Protein AF-A0A3C1PPU0-F1 (afdb_monomer_lite)

pLDDT: mean 96.21, std 2.6, range [85.5, 98.69]

Secondary structure (DSSP, 8-state):
-HHHHHHHHHHH--EEEEESSS--SSTT-EEEEEE-TT--EEEEEEEE-S--TTSPSS-EEEEEE--EEETTEEE--EEEEE--PPPPBTTB--PPPHHHHHHHHHHHH-

Sequence (110 aa):
RDGMFAVASKMYGITFKQRTDIPVYHPEVEVFEVSEADGSHTGLLFLDYHPRAGKRSGAWCGRLRSAGFEDGKRVAPLVTIVTNFTRPTGATPALLSWDETSTLFHEFGH

Foldseek 3Di:
DVVLQVVCCVVFVKDWDWDPPDDDPDPPWTKIFIAHNVRHTQAIEIEAAADDPPDDADWAKDWPADWDDDPNDTDHTHIYTHHHFYCADDPRHRDDDPVRVVRSSVRVVD

Radius of gyration: 14.86 Å; chains: 1; bounding box: 44×28×40 Å

Structure (mmCIF, N/CA/C/O backbone):
data_AF-A0A3C1PPU0-F1
#
_entry.id   AF-A0A3C1PPU0-F1
#
loop_
_atom_site.group_PDB
_atom_site.id
_atom_site.type_symbol
_atom_site.label_atom_id
_atom_site.label_alt_id
_atom_site.label_comp_id
_atom_site.label_asym_id
_atom_site.label_entity_id
_atom_site.label_seq_id
_atom_site.pdbx_PDB_ins_code
_atom_site.Cartn_x
_atom_site.Cartn_y
_atom_site.Cartn_z
_atom_site.occupancy
_atom_site.B_iso_or_equiv
_atom_site.auth_seq_id
_atom_site.auth_comp_id
_atom_site.auth_asym_id
_atom_site.auth_atom_id
_atom_site.pdbx_PDB_model_num
ATOM 1 N N . ARG A 1 1 ? -8.834 1.359 1.095 1.00 88.06 1 ARG A N 1
ATOM 2 C CA . ARG A 1 1 ? -7.923 0.892 0.023 1.00 88.06 1 ARG A CA 1
ATOM 3 C C . ARG A 1 1 ? -8.409 1.310 -1.360 1.00 88.06 1 ARG A C 1
ATOM 5 O O . ARG A 1 1 ? -7.714 2.076 -2.005 1.00 88.06 1 ARG A O 1
ATOM 12 N N . ASP A 1 2 ? -9.585 0.870 -1.804 1.00 93.56 2 ASP A N 1
ATOM 13 C CA . ASP A 1 2 ? -10.004 1.027 -3.209 1.00 93.56 2 ASP A CA 1
ATOM 14 C C . ASP A 1 2 ? -10.057 2.488 -3.683 1.00 93.56 2 ASP A C 1
ATOM 16 O O . ASP A 1 2 ? -9.642 2.783 -4.797 1.00 93.56 2 ASP A O 1
ATOM 20 N N . GLY A 1 3 ? -10.453 3.429 -2.817 1.00 94.75 3 GLY A N 1
ATOM 21 C CA . GLY A 1 3 ? -10.397 4.862 -3.132 1.00 94.75 3 GLY A CA 1
ATOM 22 C C . GLY A 1 3 ? -8.976 5.387 -3.386 1.00 94.75 3 GLY A C 1
ATOM 23 O O . GLY A 1 3 ? -8.759 6.140 -4.329 1.00 94.75 3 GLY A O 1
ATOM 24 N N . MET A 1 4 ? -7.996 4.949 -2.592 1.00 95.50 4 MET A N 1
ATOM 25 C CA . MET A 1 4 ? -6.581 5.311 -2.754 1.00 95.50 4 MET A CA 1
ATOM 26 C C . MET A 1 4 ? -6.028 4.781 -4.081 1.00 95.50 4 MET A C 1
ATOM 28 O O . MET A 1 4 ? -5.412 5.532 -4.834 1.00 95.50 4 MET A O 1
ATOM 32 N N . PHE A 1 5 ? -6.327 3.523 -4.417 1.00 97.75 5 PHE A N 1
ATOM 33 C CA . PHE A 1 5 ? -5.950 2.940 -5.707 1.00 97.75 5 PHE A CA 1
ATOM 34 C C . PHE A 1 5 ? -6.638 3.636 -6.880 1.00 97.75 5 PHE A C 1
ATOM 36 O O . PHE A 1 5 ? -5.969 3.974 -7.848 1.00 97.75 5 PHE A O 1
ATOM 43 N N . ALA A 1 6 ? -7.936 3.930 -6.785 1.00 97.88 6 ALA A N 1
ATOM 44 C CA . ALA A 1 6 ? -8.664 4.622 -7.844 1.00 97.88 6 ALA A CA 1
ATOM 45 C C . ALA A 1 6 ? -8.084 6.017 -8.136 1.00 97.88 6 ALA A C 1
ATOM 47 O O . ALA A 1 6 ? -7.937 6.393 -9.299 1.00 97.88 6 ALA A O 1
ATOM 48 N N . VAL A 1 7 ? -7.717 6.773 -7.094 1.00 97.69 7 VAL A N 1
ATOM 49 C CA . VAL A 1 7 ? -7.047 8.073 -7.251 1.00 97.69 7 VAL A CA 1
ATOM 50 C C . VAL A 1 7 ? -5.689 7.899 -7.932 1.00 97.69 7 VAL A C 1
ATOM 52 O O . VAL A 1 7 ? -5.416 8.591 -8.910 1.00 97.69 7 VAL A O 1
ATOM 55 N N . ALA A 1 8 ? -4.870 6.950 -7.476 1.00 97.38 8 ALA A N 1
ATOM 56 C CA . ALA A 1 8 ? -3.550 6.688 -8.048 1.00 97.38 8 ALA A CA 1
ATOM 57 C C . ALA A 1 8 ? -3.624 6.263 -9.522 1.00 97.38 8 ALA A C 1
ATOM 59 O O . ALA A 1 8 ? -2.914 6.808 -10.364 1.00 97.38 8 ALA A O 1
ATOM 60 N N . SER A 1 9 ? -4.537 5.349 -9.852 1.00 97.31 9 SER A N 1
ATOM 61 C CA . SER A 1 9 ? -4.785 4.910 -11.224 1.00 97.31 9 SER A CA 1
ATOM 62 C C . SER A 1 9 ? -5.245 6.057 -12.117 1.00 97.31 9 SER A C 1
ATOM 64 O O . SER A 1 9 ? -4.794 6.166 -13.252 1.00 97.31 9 SER A O 1
ATOM 66 N N . LYS A 1 10 ? -6.097 6.958 -11.615 1.00 97.75 10 LYS A N 1
ATOM 67 C CA . LYS A 1 10 ? -6.561 8.120 -12.384 1.00 97.75 10 LYS A CA 1
ATOM 68 C C . LYS A 1 10 ? -5.465 9.165 -12.605 1.00 97.75 10 LYS A C 1
ATOM 70 O O . LYS A 1 10 ? -5.437 9.790 -13.660 1.00 97.75 10 LYS A O 1
ATOM 75 N N . MET A 1 11 ? -4.601 9.375 -11.615 1.00 97.12 11 MET A N 1
ATOM 76 C CA . MET A 1 11 ? -3.540 10.386 -11.663 1.00 97.12 11 MET A CA 1
ATOM 77 C C . MET A 1 11 ? -2.318 9.925 -12.464 1.00 97.12 11 MET A C 1
ATOM 79 O O . MET A 1 11 ? -1.726 10.731 -13.177 1.00 97.12 11 MET A O 1
ATOM 83 N N . TYR A 1 12 ? -1.944 8.648 -12.343 1.00 96.44 12 TYR A N 1
ATOM 84 C CA . TYR A 1 12 ? -0.671 8.124 -12.851 1.00 96.44 12 TYR A CA 1
ATOM 85 C C . TYR A 1 12 ? -0.824 7.004 -13.886 1.00 96.44 12 TYR A C 1
ATOM 87 O O . TYR A 1 12 ? 0.168 6.580 -14.462 1.00 96.44 12 TYR A O 1
ATOM 95 N N . GLY A 1 13 ? -2.036 6.496 -14.129 1.00 97.00 13 GLY A N 1
ATOM 96 C CA . GLY A 1 13 ? -2.273 5.406 -15.084 1.00 97.00 13 GLY A CA 1
ATOM 97 C C . GLY A 1 13 ? -1.845 4.015 -14.600 1.00 97.00 13 GLY A C 1
ATOM 98 O O . GLY A 1 13 ? -2.001 3.047 -15.339 1.00 97.00 13 GLY A O 1
ATOM 99 N N . ILE A 1 14 ? -1.337 3.894 -13.371 1.00 97.75 14 ILE A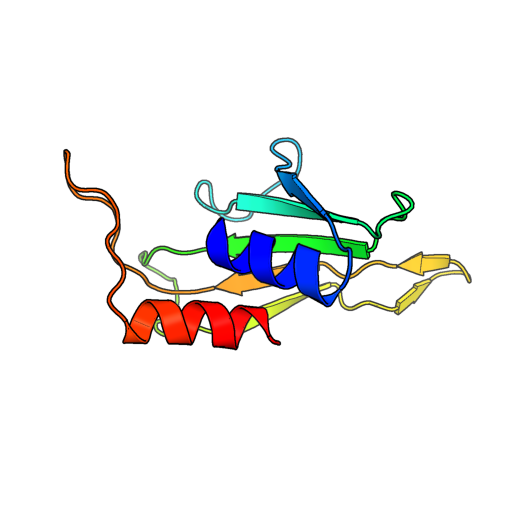 N 1
ATOM 100 C CA . ILE A 1 14 ? -0.902 2.617 -12.795 1.00 97.75 14 ILE A CA 1
ATOM 101 C C . ILE A 1 14 ? -2.084 1.731 -12.392 1.00 97.75 14 ILE A C 1
ATOM 103 O O . ILE A 1 14 ? -3.159 2.206 -12.021 1.00 97.75 14 ILE A O 1
ATOM 107 N N . THR A 1 15 ? -1.873 0.423 -12.412 1.00 98.12 15 THR A N 1
ATOM 108 C CA . THR A 1 15 ? -2.861 -0.596 -12.050 1.00 98.12 15 THR A CA 1
ATOM 109 C C . THR A 1 15 ? -2.372 -1.433 -10.874 1.00 98.12 15 THR A C 1
ATOM 111 O O . THR A 1 15 ? -1.170 -1.558 -10.647 1.00 98.12 15 THR A O 1
ATOM 114 N N . PHE A 1 16 ? -3.314 -1.994 -10.113 1.00 98.38 16 PHE A N 1
ATOM 115 C CA . PHE A 1 16 ? -3.036 -2.791 -8.919 1.00 98.38 16 PHE A CA 1
ATOM 116 C C . PHE A 1 16 ? -3.703 -4.155 -9.048 1.00 98.38 16 PHE A C 1
ATOM 118 O O . PHE A 1 16 ? -4.923 -4.243 -9.192 1.00 98.38 16 PHE A O 1
ATOM 125 N N . LYS A 1 17 ? -2.917 -5.227 -8.951 1.00 98.19 17 LYS A N 1
ATOM 126 C CA . LYS A 1 17 ? -3.413 -6.605 -8.970 1.00 98.19 17 LYS A CA 1
ATOM 127 C C . LYS A 1 17 ? -3.018 -7.314 -7.686 1.00 98.19 17 LYS A C 1
ATOM 129 O O . LYS A 1 17 ? -1.833 -7.455 -7.403 1.00 98.19 17 LYS A O 1
ATOM 134 N N . GLN A 1 18 ? -3.997 -7.788 -6.918 1.00 98.31 18 GLN A N 1
ATOM 135 C CA . GLN A 1 18 ? -3.707 -8.553 -5.706 1.00 98.31 18 GLN A CA 1
ATOM 136 C C . GLN A 1 18 ? -2.971 -9.854 -6.055 1.00 98.31 18 GLN A C 1
ATOM 138 O O . GLN A 1 18 ? -3.332 -10.552 -7.006 1.00 98.31 18 GLN A O 1
ATOM 143 N N . ARG A 1 19 ? -1.938 -10.172 -5.277 1.00 98.38 19 ARG A N 1
ATOM 144 C CA . ARG A 1 19 ? -1.118 -11.375 -5.405 1.00 98.38 19 ARG A CA 1
ATOM 145 C C . ARG A 1 19 ? -1.179 -12.161 -4.104 1.00 98.38 19 ARG A C 1
ATOM 147 O O . ARG A 1 19 ? -0.815 -11.654 -3.049 1.00 98.38 19 ARG A O 1
ATOM 154 N N . THR A 1 20 ? -1.645 -13.400 -4.188 1.00 97.88 20 THR A N 1
ATOM 155 C CA . THR A 1 20 ? -1.753 -14.325 -3.045 1.00 97.88 20 THR A CA 1
ATOM 156 C C . THR A 1 20 ? -0.680 -15.412 -3.070 1.00 97.88 20 THR A C 1
ATOM 158 O O . THR A 1 20 ? -0.599 -16.222 -2.156 1.00 97.88 20 THR A O 1
ATOM 161 N N . ASP A 1 21 ? 0.127 -15.453 -4.128 1.00 97.81 21 ASP A N 1
ATOM 162 C CA . ASP A 1 21 ? 1.219 -16.404 -4.339 1.00 97.81 21 ASP A CA 1
ATOM 163 C C . ASP A 1 21 ? 2.569 -15.908 -3.790 1.00 97.81 21 ASP A C 1
ATOM 165 O O . ASP A 1 21 ? 3.537 -16.663 -3.740 1.00 97.81 21 ASP A O 1
ATOM 169 N N . ILE A 1 22 ? 2.639 -14.644 -3.361 1.00 97.75 22 ILE A N 1
ATOM 170 C CA . ILE A 1 22 ? 3.853 -14.033 -2.815 1.00 97.75 22 ILE A CA 1
ATOM 171 C C . ILE A 1 22 ? 3.955 -14.328 -1.310 1.00 97.75 22 ILE A C 1
ATOM 173 O O . ILE A 1 22 ? 2.994 -14.073 -0.581 1.00 97.75 22 ILE A O 1
ATOM 177 N N . PRO A 1 23 ? 5.111 -14.810 -0.809 1.00 97.12 23 PRO A N 1
ATOM 178 C CA . PRO A 1 23 ? 5.324 -14.994 0.621 1.00 97.12 23 PRO A CA 1
ATOM 179 C C . PRO A 1 23 ? 5.200 -13.677 1.390 1.00 97.12 23 PRO A C 1
ATOM 181 O O . PRO A 1 23 ? 5.763 -12.653 1.000 1.00 97.12 23 PRO A O 1
ATOM 184 N N . VAL A 1 24 ? 4.509 -13.725 2.525 1.00 97.75 24 VAL A N 1
ATOM 185 C CA . VAL A 1 24 ? 4.313 -12.578 3.416 1.00 97.75 24 VAL A CA 1
ATOM 186 C C . VAL A 1 24 ? 4.921 -12.839 4.785 1.00 97.75 24 VAL A C 1
ATOM 188 O O . VAL A 1 24 ? 4.926 -13.965 5.278 1.00 97.75 24 VAL A O 1
ATOM 191 N N . TYR A 1 25 ? 5.413 -11.780 5.429 1.00 96.31 25 TYR A N 1
ATOM 192 C CA . TYR A 1 25 ? 5.975 -11.861 6.781 1.00 96.31 25 TYR A CA 1
ATOM 193 C C . TYR A 1 25 ? 4.899 -11.939 7.877 1.00 96.31 25 TYR A C 1
ATOM 195 O O . TYR A 1 25 ? 5.215 -12.190 9.039 1.00 96.31 25 TYR A O 1
ATOM 203 N N . HIS A 1 26 ? 3.632 -11.692 7.535 1.00 97.69 26 HIS A N 1
ATOM 204 C CA . HIS A 1 26 ? 2.494 -11.857 8.432 1.00 97.69 26 HIS A CA 1
ATOM 205 C C . HIS A 1 26 ? 1.226 -12.193 7.618 1.00 97.69 26 HIS A C 1
ATOM 207 O O . HIS A 1 26 ? 1.043 -11.589 6.563 1.00 97.69 26 HIS A O 1
ATOM 213 N N . PRO A 1 27 ? 0.331 -13.091 8.085 1.00 96.81 27 PRO A N 1
ATOM 214 C CA . PRO A 1 27 ? -0.826 -13.565 7.303 1.00 96.81 27 PRO A CA 1
ATOM 215 C C . PRO A 1 27 ? -1.836 -12.494 6.872 1.00 96.81 27 PRO A C 1
ATOM 217 O O . PRO A 1 27 ? -2.625 -12.718 5.966 1.00 96.81 27 PRO A O 1
ATOM 220 N N . GLU A 1 28 ? -1.834 -11.343 7.539 1.00 96.06 28 GLU A N 1
ATOM 221 C CA . GLU A 1 28 ? -2.740 -10.221 7.240 1.00 96.06 28 GLU A CA 1
ATOM 222 C C . GLU A 1 28 ? -2.144 -9.180 6.297 1.00 96.06 28 GLU A C 1
ATOM 224 O O . GLU A 1 28 ? -2.768 -8.154 6.040 1.00 96.06 28 GLU A O 1
ATOM 229 N N . VAL A 1 29 ? -0.916 -9.403 5.832 1.00 98.19 29 VAL A N 1
ATOM 230 C CA . VAL A 1 29 ? -0.300 -8.526 4.846 1.00 98.19 29 VAL A CA 1
ATOM 231 C C . VAL A 1 29 ? -0.881 -8.870 3.488 1.00 98.19 29 VAL A C 1
ATOM 233 O O . VAL A 1 29 ? -0.816 -10.014 3.045 1.00 98.19 29 VAL A O 1
ATOM 236 N N . GLU A 1 30 ? -1.418 -7.866 2.813 1.00 98.31 30 GLU A N 1
ATOM 237 C CA . GLU A 1 30 ? -1.883 -8.009 1.440 1.00 98.31 30 GLU A CA 1
ATOM 238 C C . GLU A 1 30 ? -0.794 -7.538 0.479 1.00 98.31 30 GLU A C 1
ATOM 240 O O . GLU A 1 30 ? -0.175 -6.498 0.702 1.00 98.31 30 GLU A O 1
ATOM 245 N N . VAL A 1 31 ? -0.569 -8.283 -0.603 1.00 98.62 31 VAL A N 1
ATOM 246 C CA . VAL A 1 31 ? 0.417 -7.925 -1.629 1.00 98.62 31 VAL A CA 1
ATOM 247 C C . VAL A 1 31 ? -0.298 -7.541 -2.912 1.00 98.62 31 VAL A C 1
ATOM 249 O O . VAL A 1 31 ? -1.202 -8.241 -3.367 1.00 98.62 31 VAL A O 1
ATOM 252 N N . PHE A 1 32 ? 0.130 -6.439 -3.514 1.00 98.62 32 PHE A N 1
ATOM 253 C CA . PHE A 1 32 ? -0.343 -5.964 -4.802 1.00 98.62 32 PHE A CA 1
ATOM 254 C C . PHE A 1 32 ? 0.834 -5.797 -5.750 1.00 98.62 32 PHE A C 1
ATOM 256 O O . PHE A 1 32 ? 1.826 -5.144 -5.433 1.00 98.62 32 PHE A O 1
ATOM 263 N N . GLU A 1 33 ? 0.710 -6.381 -6.932 1.00 98.56 33 GLU A N 1
ATOM 264 C CA . GLU A 1 33 ? 1.540 -6.023 -8.066 1.00 98.56 33 GLU A CA 1
ATOM 265 C C . GLU A 1 33 ? 1.062 -4.692 -8.637 1.00 98.56 33 GLU A C 1
ATOM 267 O O . GLU A 1 33 ? -0.127 -4.524 -8.916 1.00 98.56 33 GLU A O 1
ATOM 272 N N . VAL A 1 34 ? 2.000 -3.759 -8.780 1.00 98.44 34 VAL A N 1
ATOM 273 C CA . VAL A 1 34 ? 1.783 -2.458 -9.407 1.00 98.44 34 VAL A CA 1
ATOM 274 C C . VAL A 1 34 ? 2.358 -2.514 -10.813 1.00 98.44 34 VAL A C 1
ATOM 276 O O . VAL A 1 34 ? 3.504 -2.938 -10.999 1.00 98.44 34 VAL A O 1
ATOM 279 N N . SER A 1 35 ? 1.578 -2.102 -11.805 1.00 98.50 35 SER A N 1
ATOM 280 C CA . SER A 1 35 ? 2.002 -2.087 -13.208 1.00 98.50 35 SER A CA 1
ATOM 281 C C . SER A 1 35 ? 1.619 -0.783 -13.891 1.00 98.50 35 SER A C 1
ATOM 283 O O . SER A 1 35 ? 0.590 -0.195 -13.562 1.00 98.50 35 SER A O 1
ATOM 285 N N . GLU A 1 36 ? 2.421 -0.359 -14.861 1.00 97.88 36 GLU A N 1
ATOM 286 C CA . GLU A 1 36 ? 2.097 0.739 -15.770 1.00 97.88 36 GLU A CA 1
ATOM 287 C C . GLU A 1 36 ? 0.861 0.412 -16.626 1.00 97.88 36 GLU A C 1
ATOM 289 O O . GLU A 1 36 ? 0.413 -0.738 -16.704 1.00 97.88 36 GLU A O 1
ATOM 294 N N . ALA A 1 37 ? 0.325 1.419 -17.320 1.00 95.44 37 ALA A N 1
ATOM 295 C CA . ALA A 1 37 ? -0.828 1.256 -18.208 1.00 95.44 37 ALA A CA 1
ATOM 296 C C . ALA A 1 37 ? -0.586 0.257 -19.359 1.00 95.44 37 ALA A C 1
ATOM 298 O O . ALA A 1 37 ? -1.532 -0.358 -19.849 1.00 95.44 37 ALA A O 1
ATOM 299 N N . ASP A 1 38 ? 0.669 0.079 -19.782 1.00 95.44 38 ASP A N 1
ATOM 300 C CA .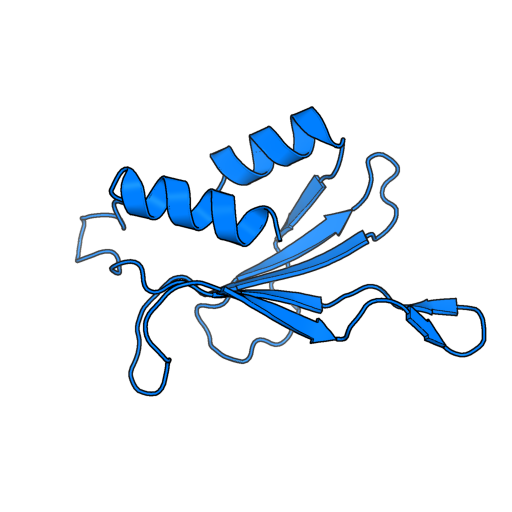 ASP A 1 38 ? 1.073 -0.891 -20.809 1.00 95.44 38 ASP A CA 1
ATOM 301 C C . ASP A 1 38 ? 1.311 -2.312 -20.254 1.00 95.44 38 ASP A C 1
ATOM 303 O O . ASP A 1 38 ? 1.658 -3.225 -21.003 1.00 95.44 38 ASP A O 1
ATOM 307 N N . GLY A 1 39 ? 1.108 -2.513 -18.946 1.00 95.81 39 GLY A N 1
ATOM 308 C CA . GLY A 1 39 ? 1.337 -3.777 -18.251 1.00 95.81 39 GLY A CA 1
ATOM 309 C C . GLY A 1 39 ? 2.776 -3.988 -17.775 1.00 95.81 39 GLY A C 1
ATOM 310 O O . GLY A 1 39 ? 3.071 -5.031 -17.189 1.00 95.81 39 GLY A O 1
ATOM 311 N N . SER A 1 40 ? 3.679 -3.026 -17.982 1.00 96.31 40 SER A N 1
ATOM 312 C CA . SER A 1 40 ? 5.051 -3.105 -17.483 1.00 96.31 40 SER A CA 1
ATOM 313 C C . SER A 1 40 ? 5.078 -3.155 -15.957 1.00 96.31 40 SER A C 1
ATOM 315 O O . SER A 1 40 ? 4.461 -2.338 -15.277 1.00 96.31 40 SER A O 1
ATOM 317 N N . HIS A 1 41 ? 5.825 -4.106 -15.397 1.00 96.88 41 HIS A N 1
ATOM 318 C CA . HIS A 1 41 ? 5.916 -4.287 -13.949 1.00 96.88 41 HIS A CA 1
ATOM 319 C C . HIS A 1 41 ? 6.616 -3.097 -13.270 1.00 96.88 41 HIS A C 1
ATOM 321 O O . HIS A 1 41 ? 7.803 -2.851 -13.506 1.00 96.88 41 HIS A O 1
ATOM 327 N N . THR A 1 42 ? 5.925 -2.400 -12.367 1.00 97.44 42 THR A N 1
ATOM 328 C CA . THR A 1 42 ? 6.462 -1.243 -11.635 1.00 97.44 42 THR A CA 1
ATOM 329 C C . THR A 1 42 ? 7.061 -1.667 -10.295 1.00 97.44 42 THR A C 1
ATOM 331 O O . THR A 1 42 ? 8.170 -1.237 -9.978 1.00 97.44 42 THR A O 1
ATOM 334 N N . GLY A 1 43 ? 6.404 -2.552 -9.542 1.00 98.06 43 GLY A N 1
ATOM 335 C CA . GLY A 1 43 ? 6.901 -3.070 -8.263 1.00 98.06 43 GLY A CA 1
ATOM 336 C C . GLY A 1 43 ? 5.857 -3.867 -7.490 1.00 98.06 43 GLY A C 1
ATOM 337 O O . GLY A 1 43 ? 4.761 -4.120 -7.991 1.00 98.06 43 GLY A O 1
ATOM 338 N N . LEU A 1 44 ? 6.195 -4.255 -6.257 1.00 98.56 44 LEU A N 1
ATOM 339 C CA . LEU A 1 44 ? 5.241 -4.859 -5.322 1.00 98.56 44 LEU A CA 1
ATOM 340 C C . LEU A 1 44 ? 4.974 -3.924 -4.144 1.00 98.56 44 LEU A C 1
ATOM 342 O O . LEU A 1 44 ? 5.902 -3.362 -3.560 1.00 98.56 44 LEU A O 1
ATOM 346 N N . LEU A 1 45 ? 3.701 -3.821 -3.781 1.00 98.62 45 LEU A N 1
ATOM 347 C CA . LEU A 1 45 ? 3.196 -3.065 -2.648 1.00 98.62 45 LEU A CA 1
ATOM 348 C C . LEU A 1 45 ? 2.621 -4.026 -1.606 1.00 98.62 45 LEU A C 1
ATOM 350 O O . LEU A 1 45 ? 1.699 -4.783 -1.894 1.00 98.62 45 LEU A O 1
ATOM 354 N N . PHE A 1 46 ? 3.149 -3.969 -0.392 1.00 98.69 46 PHE A N 1
ATOM 355 C CA . PHE A 1 46 ? 2.703 -4.735 0.764 1.00 98.69 46 PHE A CA 1
ATOM 356 C C . PHE A 1 46 ? 1.909 -3.808 1.689 1.00 98.69 46 PHE A C 1
ATOM 358 O O . PHE A 1 46 ? 2.405 -2.750 2.072 1.00 98.69 46 PHE A O 1
ATOM 365 N N . LEU A 1 47 ? 0.692 -4.191 2.061 1.00 98.44 47 LEU A N 1
ATOM 366 C CA . LEU A 1 47 ? -0.192 -3.409 2.925 1.00 98.44 47 LEU A CA 1
ATOM 367 C C . LEU A 1 47 ? -0.386 -4.142 4.254 1.00 98.44 47 LEU A C 1
ATOM 369 O O . LEU A 1 47 ? -0.898 -5.258 4.276 1.00 98.44 47 LEU A O 1
ATOM 373 N N . ASP A 1 48 ? 0.029 -3.523 5.361 1.00 97.94 48 ASP A N 1
ATOM 374 C CA . ASP A 1 48 ? -0.027 -4.096 6.711 1.00 97.94 48 ASP A CA 1
ATOM 375 C C . ASP A 1 48 ? -0.790 -3.164 7.663 1.00 97.94 48 ASP A C 1
ATOM 377 O O . ASP A 1 48 ? -0.206 -2.303 8.334 1.00 97.94 48 ASP A O 1
ATOM 381 N N . TYR A 1 49 ? -2.113 -3.334 7.723 1.00 97.19 49 TYR A N 1
ATOM 382 C CA . TYR A 1 49 ? -2.993 -2.329 8.319 1.00 97.19 49 TYR A CA 1
ATOM 383 C C . TYR A 1 49 ? -3.100 -2.362 9.839 1.00 97.19 49 TYR A C 1
ATOM 385 O O . TYR A 1 49 ? -3.226 -1.313 10.472 1.00 97.19 49 TYR A O 1
ATOM 393 N N . HIS A 1 50 ? -3.108 -3.559 10.422 1.00 96.81 50 HIS A N 1
ATOM 394 C CA . HIS A 1 50 ? -3.650 -3.761 11.764 1.00 96.81 50 HIS A CA 1
ATOM 395 C C . HIS A 1 50 ? -2.574 -3.802 12.853 1.00 96.81 50 HIS A C 1
ATOM 397 O O . HIS A 1 50 ? -1.456 -4.273 12.603 1.00 96.81 50 HIS A O 1
ATOM 403 N N . PRO A 1 51 ? -2.896 -3.350 14.079 1.00 96.50 51 PRO A N 1
ATOM 404 C CA . PRO A 1 51 ? -2.007 -3.496 15.217 1.00 96.50 51 PRO A CA 1
ATOM 405 C C . PRO A 1 51 ? -1.894 -4.968 15.631 1.00 96.50 51 PRO A C 1
ATOM 407 O O . PRO A 1 51 ? -2.819 -5.774 15.460 1.00 96.50 51 PRO A O 1
ATOM 410 N N . ARG A 1 52 ? -0.732 -5.316 16.187 1.00 96.62 52 ARG A N 1
ATOM 411 C CA . ARG A 1 52 ? -0.443 -6.621 16.797 1.00 96.62 52 ARG A CA 1
ATOM 412 C C . ARG A 1 52 ? 0.736 -6.509 17.761 1.00 96.62 52 ARG A C 1
ATOM 414 O O . ARG A 1 52 ? 1.548 -5.591 17.644 1.00 96.62 52 ARG A O 1
ATOM 421 N N . ALA A 1 53 ? 0.856 -7.467 18.679 1.00 96.06 53 ALA A N 1
ATOM 422 C CA . ALA A 1 53 ? 2.015 -7.561 19.561 1.00 96.06 53 ALA A CA 1
ATOM 423 C C . ALA 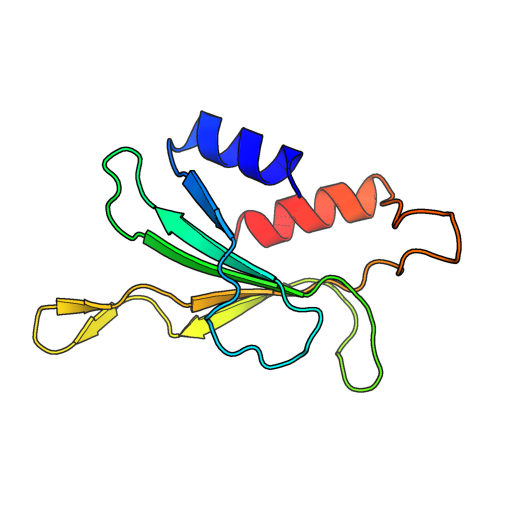A 1 53 ? 3.319 -7.631 18.743 1.00 96.06 53 ALA A C 1
ATOM 425 O O . ALA A 1 53 ? 3.393 -8.330 17.733 1.00 96.06 53 ALA A O 1
ATOM 426 N N . GLY A 1 54 ? 4.333 -6.869 19.158 1.00 94.62 54 GLY A N 1
ATOM 427 C CA . GLY A 1 54 ? 5.625 -6.782 18.468 1.00 94.62 54 GLY A CA 1
ATOM 428 C C . GLY A 1 54 ? 5.659 -5.852 17.247 1.00 94.62 54 GLY A C 1
ATOM 429 O O . GLY A 1 54 ? 6.747 -5.541 16.767 1.00 94.62 54 GLY A O 1
ATOM 430 N N . LYS A 1 55 ? 4.514 -5.352 16.762 1.00 96.75 55 LYS A N 1
ATOM 431 C CA . LYS A 1 55 ? 4.473 -4.307 15.731 1.00 96.75 55 LYS A CA 1
ATOM 432 C C . LYS A 1 55 ? 4.543 -2.934 16.394 1.00 96.75 55 LYS A C 1
ATOM 434 O O . LYS A 1 55 ? 3.776 -2.635 17.305 1.00 96.75 55 LYS A O 1
ATOM 439 N N . ARG A 1 56 ? 5.466 -2.092 15.930 1.00 95.00 56 ARG A N 1
ATOM 440 C CA . ARG A 1 56 ? 5.599 -0.710 16.402 1.00 95.00 56 ARG A CA 1
ATOM 441 C C . ARG A 1 56 ? 4.345 0.108 16.048 1.00 95.00 56 ARG A C 1
ATOM 443 O O . ARG A 1 56 ? 3.807 -0.026 14.950 1.00 95.00 56 ARG A O 1
ATOM 450 N N . SER A 1 57 ? 3.916 0.977 16.964 1.00 94.38 57 SER A N 1
ATOM 451 C CA . SER A 1 57 ? 2.810 1.920 16.749 1.00 94.38 57 SER A CA 1
ATOM 452 C C . SER A 1 57 ? 3.154 3.018 15.733 1.00 94.38 57 SER A C 1
ATOM 454 O O . SER A 1 57 ? 4.322 3.365 15.547 1.00 94.38 57 SER A O 1
ATOM 456 N N . GLY A 1 58 ? 2.120 3.608 15.129 1.00 94.88 58 GLY A N 1
ATOM 457 C CA . GLY A 1 58 ? 2.228 4.676 14.131 1.00 94.88 58 GLY A CA 1
ATOM 458 C C . GLY A 1 58 ? 1.883 4.209 12.717 1.00 94.88 58 GLY A C 1
ATOM 459 O O . GLY A 1 58 ? 1.279 3.149 12.535 1.00 94.88 58 GLY A O 1
ATOM 460 N N . ALA A 1 59 ? 2.264 5.011 11.730 1.00 97.56 59 ALA A N 1
ATOM 461 C CA . ALA A 1 59 ? 2.146 4.700 10.313 1.00 97.56 59 ALA A CA 1
ATOM 462 C C . ALA A 1 59 ? 3.452 5.084 9.600 1.00 97.56 59 ALA A C 1
ATOM 464 O O . ALA A 1 59 ? 4.136 6.002 10.056 1.00 97.56 59 ALA A O 1
ATOM 465 N N . TRP A 1 60 ? 3.855 4.310 8.592 1.00 98.19 60 TRP A N 1
ATOM 466 C CA . TRP A 1 60 ? 5.045 4.591 7.788 1.00 98.19 60 TRP A CA 1
ATOM 467 C C . TRP A 1 60 ? 5.030 3.848 6.444 1.00 98.19 60 TRP A C 1
ATOM 469 O O . TRP A 1 60 ? 4.544 2.715 6.341 1.00 98.19 60 TRP A O 1
ATOM 479 N N . CYS A 1 61 ? 5.670 4.448 5.442 1.00 98.06 61 CYS A N 1
ATOM 480 C CA . CYS A 1 61 ? 6.147 3.777 4.237 1.00 98.06 61 CYS A CA 1
ATOM 481 C C . CYS A 1 61 ? 7.583 3.257 4.425 1.00 98.06 61 CYS A C 1
ATOM 483 O O . CYS A 1 61 ? 8.477 3.954 4.907 1.00 98.06 61 CYS A O 1
ATOM 485 N N . GLY A 1 62 ? 7.810 2.000 4.054 1.00 97.00 62 GLY A N 1
ATOM 486 C CA . GLY A 1 62 ? 9.087 1.298 4.145 1.00 97.00 62 GLY A CA 1
ATOM 487 C C . GLY A 1 62 ? 9.432 0.566 2.851 1.00 97.00 62 GLY A C 1
ATOM 488 O O . GLY A 1 62 ? 8.641 0.506 1.913 1.00 97.00 62 GLY A O 1
ATOM 489 N N . ARG A 1 63 ? 10.637 -0.006 2.786 1.00 96.62 63 ARG A N 1
ATOM 490 C CA . ARG A 1 63 ? 11.108 -0.780 1.628 1.00 96.62 63 ARG A CA 1
ATOM 491 C C . ARG A 1 63 ? 11.768 -2.066 2.116 1.00 96.62 63 ARG A C 1
ATOM 493 O O . ARG A 1 63 ? 12.710 -2.004 2.898 1.00 96.62 63 ARG A O 1
ATOM 500 N N . LEU A 1 64 ? 11.284 -3.215 1.644 1.00 96.50 64 LEU A N 1
ATOM 501 C CA . LEU A 1 64 ? 11.954 -4.513 1.815 1.00 96.50 64 LEU A CA 1
ATOM 502 C C . LEU A 1 64 ? 13.119 -4.653 0.830 1.00 96.50 64 LEU A C 1
ATOM 504 O O . LEU A 1 64 ? 14.128 -5.280 1.136 1.00 96.50 64 LEU A O 1
ATOM 508 N N . ARG A 1 65 ? 12.976 -4.048 -0.354 1.00 96.50 65 ARG A N 1
ATOM 509 C CA . ARG A 1 65 ? 14.022 -3.938 -1.370 1.00 96.50 65 ARG A CA 1
ATOM 510 C C . ARG A 1 65 ? 13.886 -2.607 -2.096 1.00 96.50 65 ARG A C 1
ATOM 512 O O . ARG A 1 65 ? 12.792 -2.256 -2.544 1.00 96.50 65 ARG A O 1
ATOM 519 N N . SER A 1 66 ? 14.993 -1.889 -2.231 1.00 96.25 66 SER A N 1
ATOM 520 C CA . SER A 1 66 ? 15.058 -0.654 -3.014 1.00 96.25 66 SER A CA 1
ATOM 521 C C . SER A 1 66 ? 15.003 -0.939 -4.516 1.00 96.25 66 SER A C 1
ATOM 523 O O . SER A 1 66 ? 15.417 -2.003 -4.971 1.00 96.25 66 SER A O 1
ATOM 525 N N . ALA A 1 67 ? 14.502 0.023 -5.292 1.00 96.50 67 ALA A N 1
ATOM 526 C CA . ALA A 1 67 ? 14.650 -0.013 -6.742 1.00 96.50 67 ALA A CA 1
ATOM 527 C C . ALA A 1 67 ? 16.129 0.155 -7.116 1.00 96.50 67 ALA A C 1
ATOM 529 O O . ALA A 1 67 ? 16.864 0.870 -6.432 1.00 96.50 67 ALA A O 1
ATOM 530 N N . GLY A 1 68 ? 16.557 -0.469 -8.208 1.00 96.44 68 GLY A N 1
ATOM 531 C CA . GLY A 1 68 ? 17.942 -0.372 -8.654 1.00 96.44 68 GLY A CA 1
ATOM 532 C C . GLY A 1 68 ? 18.197 -1.091 -9.968 1.00 96.44 68 GLY A C 1
ATOM 533 O O . GLY A 1 68 ? 17.267 -1.405 -10.714 1.00 96.44 68 GLY A O 1
ATOM 534 N N . PHE A 1 69 ? 19.473 -1.350 -10.234 1.00 96.56 69 PHE A N 1
ATOM 535 C CA . PHE A 1 69 ? 19.931 -2.143 -11.365 1.00 96.56 69 PHE A CA 1
ATOM 536 C C . PHE A 1 69 ? 20.927 -3.194 -10.878 1.00 96.56 69 PHE A C 1
ATOM 538 O O . PHE A 1 69 ? 21.862 -2.864 -10.154 1.00 96.56 69 PHE A O 1
ATOM 545 N N . GLU A 1 70 ? 20.734 -4.435 -11.309 1.00 95.19 70 GLU A N 1
ATOM 546 C CA . GLU A 1 70 ? 21.646 -5.558 -11.079 1.00 95.19 70 GLU A CA 1
ATOM 547 C C . GLU A 1 70 ? 21.952 -6.194 -12.437 1.00 95.19 70 GLU A C 1
ATOM 549 O O . GLU A 1 70 ? 21.037 -6.466 -13.216 1.00 95.19 70 GLU A O 1
ATOM 554 N N . ASP A 1 71 ? 23.235 -6.351 -12.771 1.00 95.19 71 ASP A N 1
ATOM 555 C CA . ASP A 1 71 ? 23.705 -6.880 -14.064 1.00 95.19 71 ASP A CA 1
ATOM 556 C C . ASP A 1 71 ? 23.061 -6.206 -15.291 1.00 95.19 71 ASP A C 1
ATOM 558 O O . ASP A 1 71 ? 22.681 -6.847 -16.274 1.00 95.19 71 ASP A O 1
ATOM 562 N N . GLY A 1 72 ? 22.882 -4.883 -15.216 1.00 94.81 72 GLY A N 1
ATOM 563 C CA . GLY A 1 72 ? 22.251 -4.082 -16.271 1.00 94.81 72 GLY A CA 1
ATOM 564 C C . GLY A 1 72 ? 20.733 -4.266 -16.395 1.00 94.81 72 GLY A C 1
ATOM 565 O O . GLY A 1 72 ? 20.118 -3.657 -17.269 1.00 94.81 72 GLY A O 1
ATOM 566 N N . LYS A 1 73 ? 20.103 -5.063 -15.525 1.00 95.56 73 LYS A N 1
ATOM 567 C CA . LYS A 1 73 ? 18.652 -5.274 -15.488 1.00 95.56 73 LYS A CA 1
ATOM 568 C C . LYS A 1 73 ? 18.023 -4.467 -14.364 1.00 95.56 73 LYS A C 1
ATOM 570 O O . LYS A 1 73 ? 18.534 -4.422 -13.249 1.00 95.56 73 LYS A O 1
ATOM 575 N N . ARG A 1 74 ? 16.878 -3.846 -14.653 1.00 95.31 74 ARG A N 1
ATOM 576 C CA . ARG A 1 74 ? 16.093 -3.115 -13.654 1.00 95.31 74 ARG A CA 1
ATOM 577 C C . ARG A 1 74 ? 15.569 -4.078 -12.587 1.00 95.31 74 ARG A C 1
ATOM 579 O O . ARG A 1 74 ? 14.911 -5.066 -12.906 1.00 95.31 74 ARG A O 1
ATOM 586 N N . VAL A 1 75 ? 15.779 -3.721 -11.326 1.00 97.19 75 VAL A N 1
ATOM 587 C CA . VAL A 1 75 ? 15.214 -4.391 -10.155 1.00 97.19 75 VAL A CA 1
ATOM 588 C C . VAL A 1 75 ? 14.101 -3.518 -9.590 1.00 97.19 75 VAL A C 1
ATOM 590 O O . VAL A 1 75 ? 14.330 -2.385 -9.165 1.00 97.19 75 VAL A O 1
ATOM 593 N N . ALA A 1 76 ? 12.875 -4.041 -9.606 1.00 97.25 76 ALA A N 1
ATOM 594 C CA . ALA A 1 76 ? 11.709 -3.330 -9.100 1.00 97.25 76 ALA A CA 1
ATOM 595 C C . ALA A 1 76 ? 11.685 -3.299 -7.554 1.00 97.25 76 ALA A C 1
ATOM 597 O O . ALA A 1 76 ? 12.099 -4.276 -6.912 1.00 97.25 76 ALA A O 1
ATOM 598 N N . PRO A 1 77 ? 11.200 -2.211 -6.934 1.00 98.12 77 PRO A N 1
ATOM 599 C CA . PRO A 1 77 ? 11.136 -2.099 -5.485 1.00 98.12 77 PRO A CA 1
ATOM 600 C C . PRO A 1 77 ? 10.070 -3.022 -4.880 1.00 98.12 77 PRO A C 1
ATOM 602 O O . PRO A 1 77 ? 9.078 -3.377 -5.520 1.00 98.12 77 PRO A O 1
ATOM 605 N N . LEU A 1 78 ? 10.278 -3.361 -3.609 1.00 98.38 78 LEU A N 1
ATOM 606 C CA . LEU A 1 78 ? 9.296 -4.006 -2.739 1.00 98.38 78 LEU A CA 1
ATOM 607 C C . LEU A 1 78 ? 8.976 -3.021 -1.609 1.00 98.38 78 LEU A C 1
ATOM 609 O O . LEU A 1 78 ? 9.801 -2.827 -0.713 1.00 98.38 78 LEU A O 1
ATOM 613 N N . VAL A 1 79 ? 7.825 -2.359 -1.683 1.00 98.56 79 VAL A N 1
ATOM 614 C CA . VAL A 1 79 ? 7.425 -1.254 -0.795 1.00 98.56 79 VAL A CA 1
ATOM 615 C C . VAL A 1 79 ? 6.395 -1.749 0.213 1.00 98.56 79 VAL A C 1
ATOM 617 O O . VAL A 1 79 ? 5.517 -2.528 -0.140 1.00 98.56 79 VAL A O 1
ATOM 620 N N . THR A 1 80 ? 6.480 -1.303 1.464 1.00 98.44 80 THR A N 1
ATOM 621 C CA . THR A 1 80 ? 5.508 -1.629 2.515 1.00 98.44 80 THR A CA 1
ATOM 622 C C . THR A 1 80 ? 4.824 -0.367 3.004 1.00 98.44 80 THR A C 1
ATOM 624 O O . THR A 1 80 ? 5.513 0.564 3.408 1.00 98.44 80 THR A O 1
ATOM 627 N N . ILE A 1 81 ? 3.502 -0.371 3.088 1.00 98.44 81 ILE A N 1
ATOM 628 C CA . ILE A 1 81 ? 2.750 0.616 3.860 1.00 98.44 81 ILE A CA 1
ATOM 629 C C . ILE A 1 81 ? 2.272 -0.071 5.122 1.00 98.44 81 ILE A C 1
ATOM 631 O O . ILE A 1 81 ? 1.526 -1.052 5.076 1.00 98.44 81 ILE A O 1
ATOM 635 N N . VAL A 1 82 ? 2.726 0.447 6.254 1.00 98.19 82 VAL A N 1
ATOM 636 C CA . VAL A 1 82 ? 2.430 -0.109 7.562 1.00 98.19 82 VAL A CA 1
ATOM 637 C C . VAL A 1 82 ? 1.640 0.914 8.356 1.00 98.19 82 VAL A C 1
ATOM 639 O O . VAL A 1 82 ? 2.074 2.048 8.518 1.00 98.19 82 VAL A O 1
ATOM 642 N N . THR A 1 83 ? 0.486 0.509 8.875 1.00 97.81 83 THR A N 1
ATOM 643 C CA . THR A 1 83 ? -0.366 1.337 9.739 1.00 97.81 83 THR A CA 1
ATOM 644 C C . THR A 1 83 ? -0.777 0.548 10.982 1.00 97.81 83 THR A C 1
ATOM 646 O O . THR A 1 83 ? -0.410 -0.616 11.138 1.00 97.81 83 THR A O 1
ATOM 649 N N . ASN A 1 84 ? -1.544 1.157 11.885 1.00 96.88 84 ASN A N 1
ATOM 650 C CA . ASN A 1 84 ? -2.069 0.492 13.082 1.00 96.88 84 ASN A CA 1
ATOM 651 C C . ASN A 1 84 ? -3.572 0.772 13.267 1.00 96.88 84 ASN A C 1
ATOM 653 O O . ASN A 1 84 ? -4.020 1.112 14.357 1.00 96.88 84 ASN A O 1
ATOM 657 N N . PHE A 1 85 ? -4.348 0.622 12.193 1.00 95.50 85 PHE A N 1
ATOM 658 C CA . PHE A 1 85 ? -5.793 0.847 12.187 1.00 95.50 85 PHE A CA 1
ATOM 659 C C . PHE A 1 85 ? -6.545 -0.301 12.851 1.00 95.50 85 PHE A C 1
ATOM 661 O O . PHE A 1 85 ? -6.215 -1.479 12.662 1.00 95.50 85 PHE A O 1
ATOM 668 N N . THR A 1 86 ? -7.582 0.043 13.608 1.00 92.81 86 THR A N 1
ATOM 669 C CA . THR A 1 86 ? -8.370 -0.922 14.380 1.00 92.81 86 THR A CA 1
ATOM 670 C C . THR A 1 86 ? -8.944 -2.019 13.480 1.00 92.81 86 THR A C 1
ATOM 672 O O . THR A 1 86 ? -9.423 -1.768 12.374 1.00 92.81 86 THR A O 1
ATOM 675 N N . ARG A 1 87 ? -8.862 -3.267 13.950 1.00 93.06 87 ARG A N 1
ATOM 676 C CA . ARG A 1 87 ? -9.443 -4.429 13.264 1.00 93.06 87 ARG A CA 1
ATOM 677 C C . ARG A 1 87 ? -10.968 -4.312 13.185 1.00 93.06 87 ARG A C 1
ATOM 679 O O . ARG A 1 87 ? -11.566 -3.682 14.059 1.00 93.06 87 ARG A O 1
ATOM 686 N N . PRO A 1 88 ? -11.610 -4.979 12.212 1.00 91.44 88 PRO A N 1
ATOM 687 C CA . PRO A 1 88 ? -13.046 -5.211 12.303 1.00 91.44 88 PRO A CA 1
ATOM 688 C C . PRO A 1 88 ? -13.380 -5.971 13.599 1.00 91.44 88 PRO A C 1
ATOM 690 O O . PRO A 1 88 ? -12.596 -6.803 14.064 1.00 91.44 88 PRO A O 1
ATOM 693 N N . THR A 1 89 ? -14.544 -5.695 14.183 1.00 90.06 89 THR A N 1
ATOM 694 C CA . THR A 1 89 ? -15.022 -6.351 15.409 1.00 90.06 89 THR A CA 1
ATOM 695 C C . THR A 1 89 ? 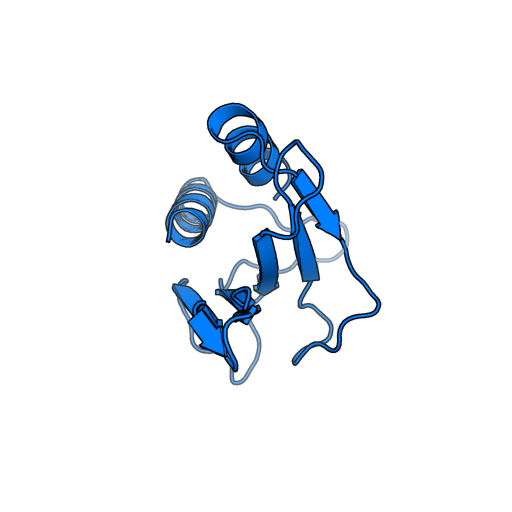-16.381 -7.000 15.165 1.00 90.06 89 THR A C 1
ATOM 697 O O . THR A 1 89 ? -17.395 -6.331 14.974 1.00 90.06 89 THR A O 1
ATOM 700 N N . GLY A 1 90 ? -16.414 -8.337 15.156 1.00 88.44 90 GLY A N 1
ATOM 701 C CA . GLY A 1 90 ? -17.629 -9.097 14.857 1.00 88.44 90 GLY A CA 1
ATOM 702 C C . GLY A 1 90 ? -18.186 -8.743 13.475 1.00 88.44 90 GLY A C 1
ATOM 703 O O . GLY A 1 90 ? -17.528 -8.975 12.466 1.00 88.44 90 GLY A O 1
ATOM 704 N N . ALA A 1 91 ? -19.390 -8.172 13.442 1.00 88.31 91 ALA A N 1
ATOM 705 C CA . ALA A 1 91 ? -20.039 -7.715 12.211 1.00 88.31 91 ALA A CA 1
ATOM 706 C C . ALA A 1 91 ? -19.631 -6.291 11.783 1.00 88.31 91 ALA A C 1
ATOM 708 O O . ALA A 1 91 ? -19.982 -5.857 10.688 1.00 88.31 91 ALA A O 1
ATOM 709 N N . THR A 1 92 ? -18.912 -5.552 12.631 1.00 85.50 92 THR A N 1
ATOM 710 C CA . THR A 1 92 ? -18.497 -4.178 12.340 1.00 85.50 92 THR A CA 1
ATOM 711 C C . THR A 1 92 ? -17.219 -4.202 11.501 1.00 85.50 92 THR A C 1
ATOM 713 O O . THR A 1 92 ? -16.202 -4.722 11.976 1.00 85.50 92 THR A O 1
ATOM 716 N N . PRO A 1 93 ? -17.220 -3.650 10.274 1.00 87.94 93 PRO A N 1
ATOM 717 C CA . PRO A 1 93 ? -16.008 -3.559 9.468 1.00 87.94 93 PRO A CA 1
ATOM 718 C C . PRO A 1 93 ? -14.977 -2.631 10.127 1.00 87.94 93 PRO A C 1
ATOM 720 O O . PRO A 1 93 ? -15.305 -1.849 11.018 1.00 87.94 93 PRO A O 1
ATOM 723 N N . ALA A 1 94 ? -13.724 -2.687 9.673 1.00 89.12 94 ALA A N 1
ATOM 724 C CA . ALA A 1 94 ? -12.726 -1.699 10.070 1.00 89.12 94 ALA A CA 1
ATOM 725 C C . ALA A 1 94 ? -13.131 -0.328 9.507 1.00 89.12 94 ALA A C 1
ATOM 727 O O . ALA A 1 94 ? -13.004 -0.077 8.308 1.00 89.12 94 ALA A O 1
ATOM 728 N N . LEU A 1 95 ? -13.663 0.536 10.370 1.00 91.62 95 LEU A N 1
ATOM 729 C CA . LEU A 1 95 ? -14.013 1.910 10.032 1.00 91.62 95 LEU A CA 1
ATOM 730 C C . LEU A 1 95 ? -12.817 2.807 10.334 1.00 91.62 95 LEU A C 1
ATOM 732 O O . LEU A 1 95 ? -12.317 2.809 11.456 1.00 91.62 95 LEU A O 1
ATOM 736 N N . LEU A 1 96 ? -12.375 3.559 9.329 1.00 93.25 96 LEU A N 1
ATOM 737 C CA . LEU A 1 96 ? -11.328 4.561 9.489 1.00 93.25 96 LEU A CA 1
ATOM 738 C C . LEU A 1 96 ? -11.965 5.906 9.822 1.00 93.25 96 LEU A C 1
ATOM 740 O O . LEU A 1 96 ? -12.919 6.334 9.168 1.00 93.25 96 LEU A O 1
ATOM 744 N N . SER A 1 97 ? -11.398 6.595 10.802 1.00 95.00 97 SER A N 1
ATOM 745 C CA . SER A 1 97 ? -11.609 8.027 10.974 1.00 9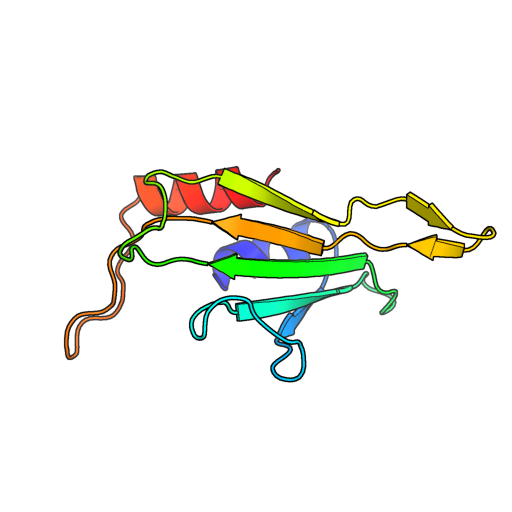5.00 97 SER A CA 1
ATOM 746 C C . SER A 1 97 ? -11.070 8.813 9.769 1.00 95.00 97 SER A C 1
ATOM 748 O O . SER A 1 97 ? -10.325 8.301 8.921 1.00 95.00 97 SER A O 1
ATOM 750 N N . TRP A 1 98 ? -11.443 10.090 9.683 1.00 95.44 98 TRP A N 1
ATOM 751 C CA . TRP A 1 98 ? -10.921 10.981 8.646 1.00 95.44 98 TRP A CA 1
ATOM 752 C C . TRP A 1 98 ? -9.399 11.152 8.739 1.00 95.44 98 TRP A C 1
ATOM 754 O O . TRP A 1 98 ? -8.709 11.141 7.717 1.00 95.44 98 TRP A O 1
ATOM 764 N N . ASP A 1 99 ? -8.871 11.238 9.960 1.00 96.00 99 ASP A N 1
ATOM 765 C CA . ASP A 1 99 ? -7.436 11.373 10.200 1.00 96.00 99 ASP A CA 1
ATOM 766 C C . ASP A 1 99 ? -6.692 10.106 9.778 1.00 96.00 99 ASP A C 1
ATOM 768 O O . ASP A 1 99 ? -5.716 10.194 9.042 1.00 96.00 99 ASP A O 1
ATOM 772 N N . GLU A 1 100 ? -7.199 8.919 10.126 1.00 95.56 100 GLU A N 1
ATOM 773 C CA . GLU A 1 100 ? -6.617 7.647 9.675 1.00 95.56 100 GLU A CA 1
ATOM 774 C C . GLU A 1 100 ? -6.670 7.491 8.151 1.00 95.56 100 GLU A C 1
ATOM 776 O O . GLU A 1 100 ? -5.726 6.989 7.540 1.00 95.56 100 GLU A O 1
ATOM 781 N N . THR A 1 101 ? -7.747 7.961 7.515 1.00 95.81 101 THR A N 1
ATOM 782 C CA . THR A 1 101 ? -7.842 7.995 6.051 1.00 95.81 101 THR A CA 1
ATOM 783 C C . THR A 1 101 ? -6.773 8.916 5.467 1.00 95.81 101 THR A C 1
ATOM 785 O O . THR A 1 101 ? -6.060 8.524 4.546 1.00 95.81 101 TH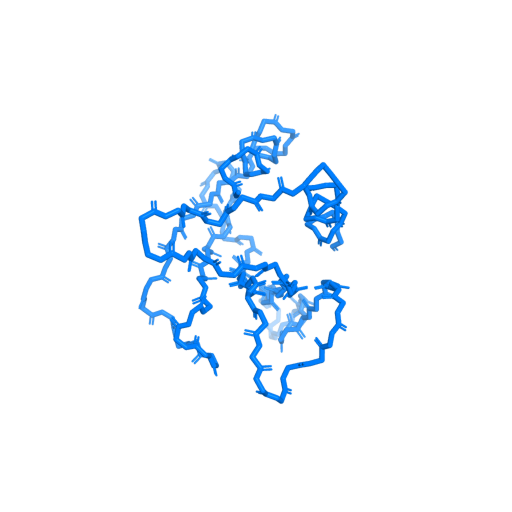R A O 1
ATOM 788 N N . SER A 1 102 ? -6.606 10.110 6.032 1.00 96.75 102 SER A N 1
ATOM 789 C CA . SER A 1 102 ? -5.575 11.064 5.613 1.00 96.75 102 SER A CA 1
ATOM 790 C C . SER A 1 102 ? -4.166 10.497 5.815 1.00 96.75 102 SER A C 1
ATOM 792 O O . SER A 1 102 ? -3.326 10.615 4.925 1.00 96.75 102 SER A O 1
ATOM 794 N N . THR A 1 103 ? -3.918 9.804 6.931 1.00 97.00 103 THR A N 1
ATOM 795 C CA . THR A 1 103 ? -2.668 9.080 7.192 1.00 97.00 103 THR A CA 1
ATOM 796 C C . THR A 1 103 ? -2.422 7.992 6.153 1.00 97.00 103 THR A C 1
ATOM 798 O O . THR A 1 103 ? -1.315 7.896 5.637 1.00 97.00 103 THR A O 1
ATOM 801 N N . LEU A 1 104 ? -3.433 7.199 5.787 1.00 96.81 104 LEU A N 1
ATOM 802 C CA . LEU A 1 104 ? -3.273 6.171 4.757 1.00 96.81 104 LEU A CA 1
ATOM 803 C C . LEU A 1 104 ? -2.841 6.776 3.413 1.00 96.81 104 LEU A C 1
ATOM 805 O O . LEU A 1 104 ? -1.939 6.248 2.769 1.00 96.81 104 LEU A O 1
ATOM 809 N N . PHE A 1 105 ? -3.460 7.885 3.001 1.00 97.50 105 PHE A N 1
ATOM 810 C CA . PHE A 1 105 ? -3.066 8.589 1.780 1.00 97.50 105 PHE A CA 1
ATOM 811 C C . PHE A 1 105 ? -1.670 9.216 1.888 1.00 97.50 105 PHE A C 1
ATOM 813 O O . PHE A 1 105 ? -0.937 9.197 0.903 1.00 97.50 105 PHE A O 1
ATOM 820 N N . HIS A 1 106 ? -1.286 9.732 3.060 1.00 97.69 106 HIS A N 1
ATOM 821 C CA . HIS A 1 106 ? 0.066 10.240 3.307 1.00 97.69 106 HIS A CA 1
ATOM 822 C C . HIS A 1 106 ? 1.113 9.138 3.131 1.00 97.69 106 HIS A C 1
ATOM 824 O O . HIS A 1 106 ? 2.045 9.309 2.352 1.00 97.69 106 HIS A O 1
ATOM 830 N N . GLU A 1 107 ? 0.931 7.991 3.795 1.00 97.94 107 GLU A N 1
ATOM 831 C CA . GLU A 1 107 ? 1.882 6.880 3.687 1.00 97.94 107 GLU A CA 1
ATOM 832 C C . GLU A 1 107 ? 1.930 6.275 2.287 1.00 97.94 107 GLU A C 1
ATOM 834 O O . GLU A 1 107 ? 2.979 5.817 1.854 1.00 97.94 107 GLU A O 1
ATOM 839 N N . PHE A 1 108 ? 0.814 6.291 1.562 1.00 97.38 108 PHE A N 1
ATOM 840 C CA . PHE A 1 108 ? 0.774 5.854 0.170 1.00 97.38 108 PHE A CA 1
ATOM 841 C C . PHE A 1 108 ? 1.432 6.835 -0.807 1.00 97.38 108 PHE A C 1
ATOM 843 O O . PHE A 1 108 ? 1.778 6.445 -1.919 1.00 97.38 108 PHE A O 1
ATOM 850 N N . GLY A 1 109 ? 1.601 8.098 -0.414 1.00 94.56 109 GLY A N 1
ATOM 851 C CA . GLY A 1 109 ? 2.300 9.098 -1.218 1.00 94.56 109 GLY A CA 1
ATOM 852 C C . GLY A 1 109 ? 3.829 8.977 -1.191 1.00 94.56 109 GLY A C 1
ATOM 853 O O . GLY A 1 109 ? 4.474 9.514 -2.091 1.00 94.56 109 GLY A O 1
ATOM 854 N N . HIS A 1 110 ? 4.399 8.308 -0.180 1.00 95.06 110 HIS A N 1
ATOM 855 C CA . HIS A 1 110 ? 5.845 8.054 -0.036 1.00 95.06 110 HIS A CA 1
ATOM 856 C C . HIS A 1 110 ? 6.342 6.901 -0.912 1.00 95.06 110 HIS A C 1
ATOM 858 O O . HIS A 1 110 ? 7.489 6.994 -1.417 1.00 95.06 110 HIS A O 1
#